Protein AF-A0A0P6R7D0-F1 (afdb_monomer)

Structure (mmCIF, N/CA/C/O backbone):
data_AF-A0A0P6R7D0-F1
#
_entry.id   AF-A0A0P6R7D0-F1
#
loop_
_atom_site.group_PDB
_atom_site.id
_atom_site.type_symbol
_atom_site.label_atom_id
_atom_site.label_alt_id
_atom_site.label_comp_id
_atom_site.label_asym_id
_atom_site.label_entity_id
_atom_site.label_seq_id
_atom_site.pdbx_PDB_ins_code
_atom_site.Cartn_x
_atom_site.Cartn_y
_atom_site.Cartn_z
_atom_site.occupancy
_atom_site.B_iso_or_equiv
_atom_site.auth_seq_id
_atom_site.auth_comp_id
_atom_site.auth_asym_id
_atom_site.auth_atom_id
_atom_site.pdbx_PDB_model_num
ATOM 1 N N . MET A 1 1 ? -6.430 1.643 -16.308 1.00 42.16 1 MET A N 1
ATOM 2 C CA . MET A 1 1 ? -7.797 1.812 -15.748 1.00 42.16 1 MET A CA 1
ATOM 3 C C . MET A 1 1 ? -7.983 3.261 -15.314 1.00 42.16 1 MET A C 1
ATOM 5 O O . MET A 1 1 ? -7.083 3.799 -14.686 1.00 42.16 1 MET A O 1
ATOM 9 N N . ASN A 1 2 ? -9.105 3.899 -15.662 1.00 42.16 2 ASN A N 1
ATOM 10 C CA . ASN A 1 2 ? -9.397 5.286 -15.284 1.00 42.16 2 ASN A CA 1
ATOM 11 C C . ASN A 1 2 ? -10.144 5.302 -13.936 1.00 42.16 2 ASN A C 1
ATOM 13 O O . ASN A 1 2 ? -11.353 5.074 -13.903 1.00 42.16 2 ASN A O 1
ATOM 17 N N . TRP A 1 3 ? -9.433 5.497 -12.822 1.00 54.56 3 TRP A N 1
ATOM 18 C CA . TRP A 1 3 ? -10.071 5.649 -11.510 1.00 54.56 3 TRP A CA 1
ATOM 19 C C . TRP A 1 3 ? -10.678 7.048 -11.400 1.00 54.56 3 TRP A C 1
ATOM 21 O O . TRP A 1 3 ? -9.960 8.046 -11.408 1.00 54.56 3 TRP A O 1
ATOM 31 N N . LYS A 1 4 ? -12.004 7.136 -11.247 1.00 47.00 4 LYS A N 1
ATOM 32 C CA . LYS A 1 4 ? -12.656 8.380 -10.818 1.00 47.00 4 LYS A CA 1
ATOM 33 C C . LYS A 1 4 ? -12.329 8.611 -9.341 1.00 47.00 4 LYS A C 1
ATOM 35 O O . LYS A 1 4 ? -13.047 8.152 -8.458 1.00 47.00 4 LYS A O 1
ATOM 40 N N . VAL A 1 5 ? -11.217 9.293 -9.077 1.00 56.12 5 VAL A N 1
ATOM 41 C CA . VAL A 1 5 ? -10.827 9.731 -7.733 1.00 56.12 5 VAL A CA 1
ATOM 42 C C . VAL A 1 5 ? -11.755 10.870 -7.321 1.00 56.12 5 VAL A C 1
ATOM 44 O O . VAL A 1 5 ? -11.631 11.992 -7.800 1.00 56.12 5 VAL A O 1
ATOM 47 N N . GLN A 1 6 ? -12.719 10.575 -6.455 1.00 54.69 6 GLN A N 1
ATOM 48 C CA . GLN A 1 6 ? -13.597 11.573 -5.850 1.00 54.69 6 GLN A CA 1
ATOM 49 C C . GLN A 1 6 ? -13.521 11.416 -4.334 1.00 54.6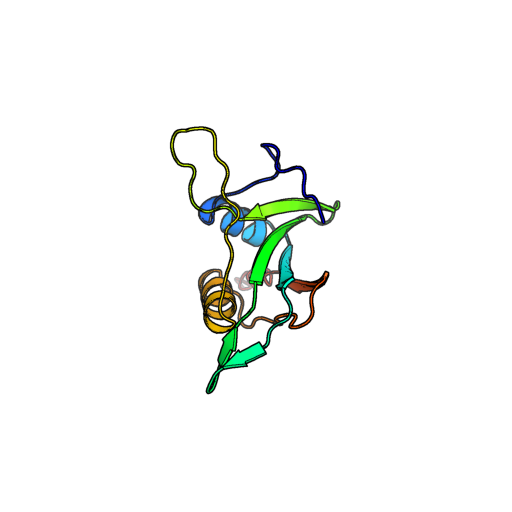9 6 GLN A C 1
ATOM 51 O O . GLN A 1 6 ? -13.602 10.298 -3.824 1.00 54.69 6 GLN A O 1
ATOM 56 N N . ALA A 1 7 ? -13.360 12.515 -3.593 1.00 53.56 7 ALA A N 1
ATOM 57 C CA . ALA A 1 7 ? -13.673 12.495 -2.165 1.00 53.56 7 ALA A CA 1
ATOM 58 C C . ALA A 1 7 ? -15.151 12.070 -2.037 1.00 53.56 7 ALA A C 1
ATOM 60 O O . ALA A 1 7 ? -15.981 12.668 -2.724 1.00 53.56 7 ALA A O 1
ATOM 61 N N . PRO A 1 8 ? -15.491 11.016 -1.263 1.00 65.88 8 PRO A N 1
ATOM 62 C CA . PRO A 1 8 ? -14.809 10.511 -0.062 1.00 65.88 8 PRO A CA 1
ATOM 63 C C . PRO A 1 8 ? -14.022 9.183 -0.216 1.00 65.88 8 PRO A C 1
ATOM 65 O O . PRO A 1 8 ? -13.799 8.482 0.774 1.00 65.88 8 PRO A O 1
ATOM 68 N N . ASN A 1 9 ? -13.599 8.789 -1.420 1.00 82.44 9 ASN A N 1
ATOM 69 C CA . ASN A 1 9 ? -12.965 7.480 -1.678 1.00 82.44 9 ASN A CA 1
ATOM 70 C C . ASN A 1 9 ? -11.432 7.487 -1.554 1.00 82.44 9 ASN A C 1
ATOM 72 O O . ASN A 1 9 ? -10.754 6.624 -2.109 1.00 82.44 9 ASN A O 1
ATOM 76 N N . VAL A 1 10 ? -10.876 8.451 -0.818 1.00 88.56 10 VAL A N 1
ATOM 77 C CA . VAL A 1 10 ? -9.436 8.561 -0.558 1.00 88.56 10 VAL A CA 1
ATOM 78 C C . VAL A 1 10 ? -9.144 8.787 0.916 1.00 88.56 10 VAL A C 1
ATOM 80 O O . VAL A 1 10 ? -9.933 9.419 1.619 1.00 88.56 10 VAL A O 1
ATOM 83 N N . VAL A 1 11 ? -8.000 8.288 1.378 1.00 92.00 11 VAL A N 1
ATOM 84 C CA . VAL A 1 11 ? -7.566 8.347 2.777 1.00 92.00 11 VAL A CA 1
ATOM 85 C C . VAL A 1 11 ? -6.079 8.666 2.892 1.00 92.00 11 VAL A C 1
ATOM 87 O O . VAL A 1 11 ? -5.264 8.250 2.071 1.00 92.00 11 VAL A O 1
ATOM 90 N N . THR A 1 12 ? -5.720 9.415 3.934 1.00 92.06 12 THR A N 1
ATOM 91 C CA . THR A 1 12 ? -4.323 9.582 4.356 1.00 92.06 12 THR A CA 1
ATOM 92 C C . THR A 1 12 ? -3.800 8.285 4.973 1.00 92.06 12 THR A C 1
ATOM 94 O O . THR A 1 12 ? -4.579 7.393 5.297 1.00 92.06 12 THR A O 1
ATOM 97 N N . GLU A 1 13 ? -2.489 8.188 5.199 1.00 93.31 13 GLU A N 1
ATOM 98 C CA . GLU A 1 13 ? -1.902 7.032 5.892 1.00 93.31 13 GLU A CA 1
ATOM 99 C C . GLU A 1 13 ? -2.495 6.813 7.291 1.00 93.31 13 GLU A C 1
ATOM 101 O O . GLU A 1 13 ? -2.803 5.678 7.640 1.00 93.31 13 GLU A O 1
ATOM 106 N N . ALA A 1 14 ? -2.715 7.884 8.063 1.00 92.44 14 ALA A N 1
ATOM 107 C CA . ALA A 1 14 ? -3.317 7.780 9.392 1.00 92.44 14 ALA A CA 1
ATOM 108 C C . ALA A 1 14 ? -4.703 7.122 9.325 1.00 92.44 14 ALA A C 1
ATOM 110 O O . ALA A 1 14 ? -4.942 6.114 9.983 1.00 92.44 14 ALA A O 1
ATOM 111 N N . ARG A 1 15 ? -5.580 7.611 8.436 1.00 93.38 15 ARG A N 1
ATOM 112 C CA . ARG A 1 15 ? -6.916 7.026 8.279 1.00 93.38 15 ARG A CA 1
ATOM 113 C C . ARG A 1 15 ? -6.877 5.632 7.646 1.00 93.38 15 ARG A C 1
ATOM 115 O O . ARG A 1 15 ? -7.724 4.805 7.955 1.00 93.38 15 ARG A O 1
ATOM 122 N N . PHE A 1 16 ? -5.917 5.357 6.764 1.00 95.50 16 PHE A N 1
ATOM 123 C CA . PHE A 1 16 ? -5.712 4.020 6.204 1.00 95.50 16 PHE 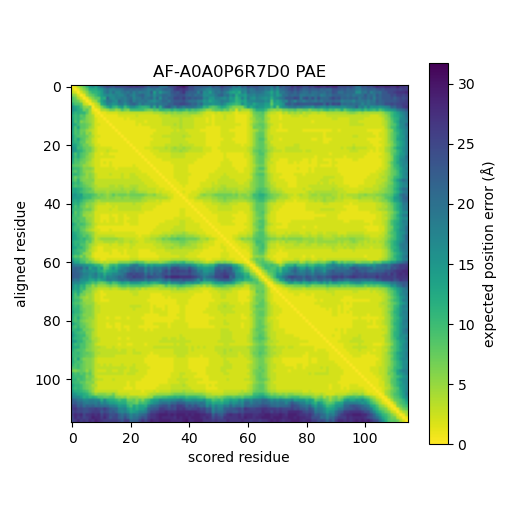A CA 1
ATOM 124 C C . PHE A 1 16 ? -5.395 3.004 7.305 1.00 95.50 16 PHE A C 1
ATOM 126 O O . PHE A 1 16 ? -5.991 1.933 7.324 1.00 95.50 16 PHE A O 1
ATOM 133 N N . ARG A 1 17 ? -4.495 3.355 8.232 1.00 95.44 17 ARG A N 1
ATOM 134 C CA . ARG A 1 17 ? -4.149 2.514 9.381 1.00 95.44 17 ARG A CA 1
ATOM 135 C C . ARG A 1 17 ? -5.367 2.237 10.259 1.00 95.44 17 ARG A C 1
ATOM 137 O O . ARG A 1 17 ? -5.646 1.074 10.5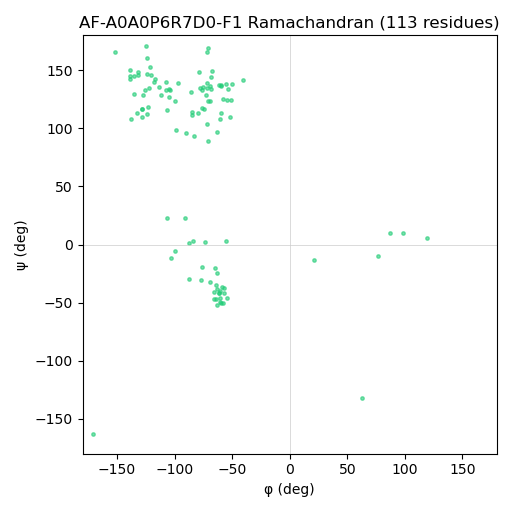07 1.00 95.44 17 ARG A O 1
ATOM 144 N N . GLU A 1 18 ? -6.111 3.278 10.636 1.00 95.00 18 GLU A N 1
ATOM 145 C CA . GLU A 1 18 ? -7.340 3.132 11.432 1.00 95.00 18 GLU A CA 1
ATOM 146 C C . GLU A 1 18 ? -8.331 2.162 10.771 1.00 95.00 18 GLU A C 1
ATOM 148 O O . GLU A 1 18 ? -8.838 1.260 11.421 1.00 95.00 18 GLU A O 1
ATOM 153 N N . LEU A 1 19 ? -8.566 2.287 9.458 1.00 95.25 19 LEU A N 1
ATOM 154 C CA . LEU A 1 19 ? -9.473 1.384 8.737 1.00 95.25 19 LEU A CA 1
ATOM 155 C C . LEU A 1 19 ? -9.003 -0.074 8.782 1.00 95.25 19 LEU A C 1
ATOM 157 O O . LEU A 1 19 ? -9.817 -0.980 8.947 1.00 95.25 19 LEU A O 1
ATOM 161 N N . VAL A 1 20 ? -7.703 -0.310 8.611 1.00 96.25 20 VAL A N 1
ATOM 162 C CA . VAL A 1 20 ? -7.124 -1.659 8.670 1.00 96.25 20 VAL A CA 1
ATOM 163 C C . VAL A 1 20 ? -7.243 -2.248 10.079 1.00 96.25 20 VAL A C 1
ATOM 165 O O . VAL A 1 20 ? -7.583 -3.421 10.219 1.00 96.25 20 VAL A O 1
ATOM 168 N N . GLU A 1 21 ? -7.014 -1.442 11.115 1.00 94.50 21 GLU A N 1
ATOM 169 C CA . GLU A 1 21 ? -7.216 -1.827 12.519 1.00 94.50 21 GLU A CA 1
ATOM 170 C C . GLU A 1 21 ? -8.696 -2.117 12.828 1.00 94.50 21 GLU A C 1
ATOM 172 O O . GLU A 1 21 ? -8.997 -3.070 13.547 1.00 94.50 21 GLU A O 1
ATOM 177 N N . ASP A 1 22 ? -9.616 -1.379 12.199 1.00 94.06 22 ASP A N 1
ATOM 178 C CA . ASP A 1 22 ? -11.069 -1.596 12.249 1.00 94.06 22 ASP A CA 1
ATOM 179 C C . ASP A 1 22 ? -11.531 -2.823 11.426 1.00 94.06 22 ASP A C 1
ATOM 181 O O . ASP A 1 22 ? -12.726 -3.118 11.348 1.00 94.06 22 ASP A O 1
ATOM 185 N N . GLY A 1 23 ? -10.603 -3.560 10.806 1.00 94.00 23 GLY A N 1
ATOM 186 C CA . GLY A 1 23 ? -10.876 -4.819 10.113 1.00 94.00 23 GLY A CA 1
ATOM 187 C C . GLY A 1 23 ? -11.039 -4.713 8.596 1.00 94.00 23 GLY A C 1
ATOM 188 O O . GLY A 1 23 ? -11.418 -5.703 7.966 1.00 94.00 23 GLY A O 1
ATOM 189 N N . TYR A 1 24 ? -10.733 -3.565 7.985 1.00 96.75 24 TYR A N 1
ATOM 190 C CA . TYR A 1 24 ? -10.628 -3.473 6.527 1.00 96.75 24 TYR A CA 1
ATOM 191 C C . TYR A 1 24 ? -9.417 -4.273 6.039 1.00 96.75 24 TYR A C 1
ATOM 193 O O . TYR A 1 24 ? -8.381 -4.367 6.698 1.00 96.75 24 TYR A O 1
ATOM 201 N N . ASN A 1 25 ? -9.519 -4.802 4.826 1.00 97.25 25 ASN A N 1
ATOM 202 C CA . ASN A 1 25 ? -8.389 -5.406 4.142 1.00 97.25 25 ASN A CA 1
ATOM 203 C C . ASN A 1 25 ? -7.492 -4.311 3.552 1.00 97.25 25 ASN A C 1
ATOM 205 O O . ASN A 1 25 ? -7.982 -3.394 2.892 1.00 97.25 25 ASN A O 1
ATOM 209 N N . ALA A 1 26 ? -6.180 -4.427 3.730 1.00 97.81 26 ALA A N 1
ATOM 210 C CA . ALA A 1 26 ? -5.204 -3.664 2.966 1.00 97.81 26 ALA A CA 1
ATOM 211 C C . ALA A 1 26 ? -4.933 -4.402 1.651 1.00 97.81 26 ALA A C 1
ATOM 213 O O . ALA A 1 26 ? -4.391 -5.503 1.657 1.00 97.81 26 ALA A O 1
ATOM 214 N N . GLU A 1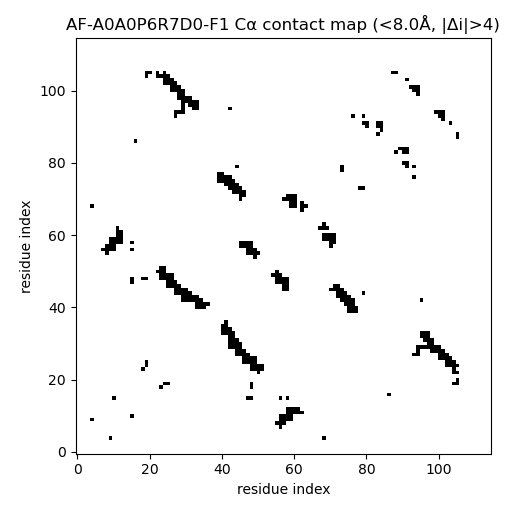 27 ? -5.309 -3.812 0.521 1.00 98.06 27 GLU A N 1
ATOM 215 C CA . GLU A 1 27 ? -5.051 -4.387 -0.797 1.00 98.06 27 GLU A CA 1
ATOM 216 C C . GLU A 1 27 ? -3.901 -3.661 -1.498 1.00 98.06 27 GLU A C 1
ATOM 218 O O . GLU A 1 27 ? -3.872 -2.426 -1.561 1.00 98.06 27 GLU A O 1
ATOM 223 N N . ILE A 1 28 ? -2.980 -4.446 -2.055 1.00 98.38 28 ILE A N 1
ATOM 224 C CA . ILE A 1 28 ? -1.876 -3.990 -2.899 1.00 98.38 28 ILE A CA 1
ATOM 225 C C . ILE A 1 28 ? -2.265 -4.217 -4.353 1.00 98.38 28 ILE A C 1
ATOM 227 O O . ILE A 1 28 ? -2.521 -5.356 -4.737 1.00 98.38 28 ILE A O 1
ATOM 231 N N . LEU A 1 29 ? -2.253 -3.166 -5.173 1.00 98.19 29 LEU A N 1
ATOM 232 C CA . LEU A 1 29 ? -2.467 -3.262 -6.618 1.00 98.19 29 LEU A CA 1
ATOM 233 C C . LEU A 1 29 ? -1.178 -2.919 -7.362 1.00 98.19 29 LEU A C 1
ATOM 235 O O . LEU A 1 29 ? -0.611 -1.846 -7.155 1.00 98.19 29 LEU A O 1
ATOM 239 N N . CYS A 1 30 ? -0.757 -3.791 -8.276 1.00 98.44 30 CYS A N 1
ATOM 240 C CA . CYS A 1 30 ? 0.320 -3.503 -9.217 1.00 98.44 30 CYS A CA 1
ATOM 241 C C . CYS A 1 30 ? -0.247 -2.771 -10.446 1.00 98.44 30 CYS A C 1
ATOM 243 O O . CYS A 1 30 ? -1.014 -3.340 -11.222 1.00 98.44 30 CYS A O 1
ATOM 245 N N . GLN A 1 31 ? 0.096 -1.494 -10.608 1.00 97.88 31 GLN A N 1
ATOM 246 C CA . GLN A 1 31 ? -0.300 -0.680 -11.762 1.00 97.88 31 GLN A CA 1
ATOM 247 C C . GLN A 1 31 ? 0.662 -0.795 -12.939 1.00 97.88 31 GLN A C 1
ATOM 249 O O . GLN A 1 31 ? 0.232 -0.658 -14.074 1.00 97.88 31 GLN A O 1
ATOM 254 N N . GLU A 1 32 ? 1.940 -1.051 -12.676 1.00 98.25 32 GLU A N 1
ATOM 255 C CA . GLU A 1 32 ? 2.938 -1.301 -13.713 1.00 98.25 32 GLU A CA 1
ATOM 256 C C . GLU A 1 32 ? 3.783 -2.496 -13.290 1.00 98.25 32 GLU A C 1
ATOM 258 O O . GLU A 1 32 ? 4.295 -2.524 -12.162 1.00 98.25 32 GLU A O 1
ATOM 263 N N . SER A 1 33 ? 3.921 -3.465 -14.202 1.00 98.38 33 SER A N 1
ATOM 264 C CA . SER A 1 33 ? 4.625 -4.723 -13.946 1.00 98.38 33 SER A CA 1
ATOM 265 C C . SER A 1 33 ? 6.036 -4.479 -13.417 1.00 98.38 33 SER A C 1
ATOM 267 O O . SER A 1 33 ? 6.805 -3.670 -13.944 1.00 98.38 33 SER A O 1
ATOM 269 N N . ALA A 1 34 ? 6.381 -5.213 -12.367 1.00 98.12 34 ALA A N 1
ATOM 270 C CA . ALA A 1 34 ? 7.659 -5.085 -11.711 1.00 98.12 34 ALA A CA 1
ATOM 271 C C . ALA A 1 34 ? 8.787 -5.651 -12.580 1.00 98.12 34 ALA A C 1
ATOM 273 O O . ALA A 1 34 ? 8.676 -6.727 -13.165 1.00 98.12 34 ALA A O 1
ATOM 274 N N . HIS A 1 35 ? 9.919 -4.960 -12.602 1.00 98.19 35 HIS A N 1
ATOM 275 C CA . HIS A 1 35 ? 11.144 -5.400 -13.250 1.00 98.19 35 HIS A CA 1
ATOM 276 C C . HIS A 1 35 ? 12.297 -5.408 -12.248 1.00 98.19 35 HIS A C 1
ATOM 278 O O . HIS A 1 35 ? 12.379 -4.589 -11.327 1.00 98.19 35 HIS A O 1
ATOM 284 N N . LYS A 1 36 ? 13.213 -6.360 -12.426 1.00 97.56 36 LYS A N 1
ATOM 285 C CA . LYS A 1 36 ? 14.390 -6.487 -11.572 1.00 97.56 36 LYS A CA 1
ATOM 286 C C . LYS A 1 36 ? 15.421 -5.417 -11.932 1.00 97.56 36 LYS A C 1
ATOM 288 O O . LYS A 1 36 ? 15.771 -5.252 -13.098 1.00 97.56 36 LYS A O 1
ATOM 293 N N . LYS A 1 37 ? 15.964 -4.737 -10.922 1.00 96.75 37 LYS A N 1
ATOM 294 C CA . LYS A 1 37 ? 17.096 -3.811 -11.048 1.00 96.75 37 LYS A CA 1
ATOM 295 C C . LYS A 1 37 ? 18.047 -4.026 -9.873 1.00 96.75 37 LYS A C 1
ATOM 297 O O . LYS A 1 37 ? 17.740 -3.690 -8.728 1.00 96.75 37 LYS A O 1
ATOM 302 N N . GLY A 1 38 ? 19.206 -4.619 -10.163 1.00 95.12 38 GLY A N 1
ATOM 303 C CA . GLY A 1 38 ? 20.139 -5.084 -9.136 1.00 95.12 38 GLY A CA 1
ATOM 304 C C . GLY A 1 38 ? 19.507 -6.182 -8.261 1.00 95.12 38 GLY A C 1
ATOM 305 O O . GLY A 1 38 ? 18.919 -7.120 -8.810 1.00 95.12 38 GLY A O 1
ATOM 306 N N . PRO A 1 39 ? 19.598 -6.091 -6.920 1.00 94.62 39 PRO A N 1
ATOM 307 C CA . PRO A 1 39 ? 18.998 -7.069 -6.012 1.00 94.62 39 PRO A CA 1
ATOM 308 C C . PRO A 1 39 ? 17.512 -6.804 -5.702 1.00 94.62 39 PRO A C 1
ATOM 310 O O . PRO A 1 39 ? 16.938 -7.523 -4.892 1.00 94.62 39 PRO A O 1
ATOM 313 N N . SER A 1 40 ? 16.885 -5.781 -6.299 1.00 96.00 40 SER A N 1
ATOM 314 C CA . SER A 1 40 ? 15.520 -5.351 -5.960 1.00 96.00 40 SER A CA 1
ATOM 315 C C . SER A 1 40 ? 14.589 -5.319 -7.177 1.00 96.00 40 SER A C 1
ATOM 317 O O . SER A 1 40 ? 15.032 -5.455 -8.320 1.00 96.00 40 SER A O 1
ATOM 319 N N . TYR A 1 41 ? 13.294 -5.129 -6.918 1.00 98.12 41 TYR A N 1
ATOM 320 C CA . TYR A 1 41 ? 12.244 -4.967 -7.922 1.00 98.12 41 TYR A CA 1
ATOM 321 C C . TYR A 1 41 ? 11.663 -3.555 -7.880 1.00 98.12 41 TYR A C 1
ATOM 323 O O . TYR A 1 41 ? 11.367 -3.012 -6.811 1.00 98.12 41 TYR A O 1
ATOM 331 N N . TYR A 1 42 ? 11.483 -2.990 -9.068 1.00 98.50 42 TYR A N 1
ATOM 332 C CA . TYR A 1 42 ? 10.891 -1.681 -9.306 1.00 98.50 42 TYR A CA 1
ATOM 333 C C . TYR A 1 42 ? 9.627 -1.867 -10.125 1.00 98.50 42 TYR A C 1
ATOM 335 O O . TYR A 1 42 ? 9.603 -2.676 -11.042 1.00 98.50 42 TYR A O 1
ATOM 343 N 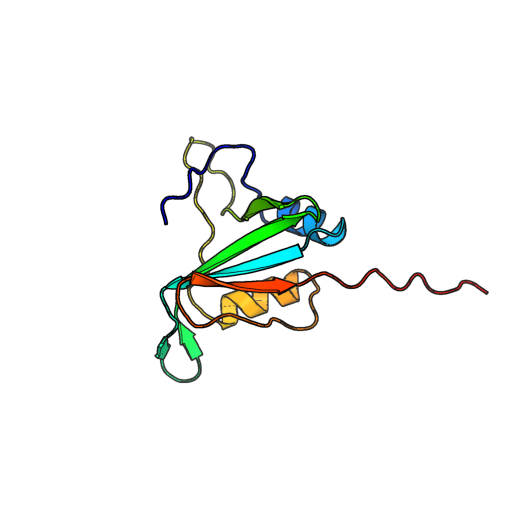N . GLY A 1 43 ? 8.593 -1.116 -9.802 1.00 98.06 43 GLY A N 1
ATOM 344 C CA . GLY A 1 43 ? 7.281 -1.194 -10.431 1.00 98.06 43 GLY A CA 1
ATOM 345 C C . GLY A 1 43 ? 6.449 -0.023 -9.945 1.00 98.06 43 GLY A C 1
ATOM 346 O O . GLY A 1 43 ? 6.997 0.935 -9.393 1.00 98.06 43 GLY A O 1
ATOM 347 N N . VAL A 1 44 ? 5.136 -0.098 -10.113 1.00 98.38 44 VAL A N 1
ATOM 348 C CA . VAL A 1 44 ? 4.230 0.894 -9.531 1.00 98.38 44 VAL A CA 1
ATOM 349 C C . VAL A 1 44 ? 3.152 0.172 -8.762 1.00 98.38 44 VAL A C 1
ATOM 351 O O . VAL A 1 44 ? 2.363 -0.568 -9.342 1.00 98.38 44 VAL A O 1
ATOM 354 N N . TRP A 1 45 ? 3.123 0.399 -7.454 1.00 98.69 45 TRP A N 1
ATOM 355 C CA . TRP A 1 45 ? 2.084 -0.121 -6.581 1.00 98.69 45 TRP A CA 1
ATOM 356 C C . TRP A 1 45 ? 1.302 1.010 -5.947 1.00 98.69 45 TRP A C 1
ATOM 358 O O . TRP A 1 45 ? 1.871 2.028 -5.548 1.00 98.69 45 TRP A O 1
ATOM 368 N N . ILE A 1 46 ? 0.003 0.795 -5.808 1.00 97.75 46 ILE A N 1
ATOM 369 C CA . ILE A 1 46 ? -0.882 1.644 -5.018 1.00 97.75 46 ILE A CA 1
ATOM 370 C C . ILE A 1 46 ? -1.592 0.786 -3.976 1.00 97.75 46 ILE A C 1
ATOM 372 O O . ILE A 1 46 ? -1.674 -0.435 -4.122 1.00 97.75 46 ILE A O 1
ATOM 376 N N . MET A 1 47 ? -2.117 1.437 -2.940 1.00 97.19 47 MET A N 1
ATOM 377 C CA . MET A 1 47 ? -2.802 0.763 -1.838 1.00 97.19 47 MET A CA 1
ATOM 378 C C . MET A 1 47 ? -4.238 1.247 -1.707 1.00 97.19 47 MET A C 1
ATOM 380 O O . MET A 1 47 ? -4.520 2.435 -1.894 1.00 97.19 47 MET A O 1
ATOM 384 N N . ARG A 1 48 ? -5.134 0.342 -1.314 1.00 96.38 48 ARG A N 1
ATOM 385 C CA . ARG A 1 48 ? -6.504 0.680 -0.915 1.00 96.38 48 ARG A CA 1
ATOM 386 C C . ARG A 1 48 ? -6.937 -0.119 0.306 1.00 96.38 48 ARG A C 1
ATOM 388 O O . ARG A 1 48 ? -6.583 -1.285 0.434 1.00 96.38 48 ARG A O 1
ATOM 395 N N . ALA A 1 49 ? -7.686 0.524 1.193 1.00 97.06 49 ALA A N 1
ATOM 396 C CA . ALA A 1 49 ? -8.413 -0.163 2.251 1.00 97.06 49 ALA A CA 1
ATOM 397 C C . ALA A 1 49 ? -9.767 -0.607 1.684 1.00 97.06 49 ALA A C 1
ATOM 399 O O . ALA A 1 49 ? -10.444 0.199 1.040 1.00 97.06 49 ALA A O 1
ATOM 400 N N . VAL A 1 50 ? -10.137 -1.869 1.895 1.00 96.75 50 VAL A N 1
ATOM 401 C CA . VAL A 1 50 ? -11.360 -2.483 1.359 1.00 96.75 50 VAL A CA 1
ATOM 402 C C . VAL A 1 50 ? -12.139 -3.141 2.493 1.00 96.75 50 VAL A C 1
ATOM 404 O O . VAL A 1 50 ? -11.644 -4.078 3.123 1.00 96.75 50 VAL A O 1
ATOM 407 N N . SER A 1 51 ? -13.343 -2.651 2.772 1.00 94.81 51 SER A N 1
ATOM 408 C CA . SER A 1 51 ? -14.253 -3.277 3.739 1.00 94.81 51 SER A CA 1
ATOM 409 C C . SER A 1 51 ? -14.840 -4.579 3.203 1.00 94.81 51 SER A C 1
ATOM 411 O O . SER A 1 51 ? -14.819 -4.850 2.003 1.00 94.81 51 SER A O 1
ATOM 413 N N . ASP A 1 52 ? -15.430 -5.366 4.101 1.00 91.81 52 ASP A N 1
ATOM 414 C CA . ASP A 1 52 ? -16.086 -6.631 3.756 1.00 91.81 52 ASP A CA 1
ATOM 415 C C . ASP A 1 52 ? -17.332 -6.439 2.851 1.00 91.81 52 ASP A C 1
ATOM 417 O O . ASP A 1 52 ? -17.720 -7.364 2.143 1.00 91.81 52 ASP A O 1
ATOM 421 N N . ASP A 1 53 ? -17.926 -5.236 2.808 1.00 91.75 53 ASP A N 1
ATOM 422 C CA . ASP A 1 53 ? -19.007 -4.859 1.875 1.00 91.75 53 ASP A CA 1
ATOM 423 C C . ASP A 1 53 ? -18.499 -4.314 0.520 1.00 91.75 53 ASP A C 1
ATOM 425 O O . ASP A 1 53 ? -19.295 -3.954 -0.349 1.00 91.75 53 ASP A O 1
ATOM 429 N N . GLY A 1 54 ? -17.177 -4.269 0.321 1.00 89.75 54 GLY A N 1
ATOM 430 C CA . GLY A 1 54 ? -16.539 -3.854 -0.927 1.00 89.75 54 GLY A CA 1
ATOM 431 C C . GLY A 1 54 ? -16.295 -2.349 -1.072 1.00 89.75 54 GLY A C 1
ATOM 432 O O . GLY A 1 54 ? -15.920 -1.908 -2.160 1.00 89.75 54 GLY A O 1
ATOM 433 N N . MET A 1 55 ? -16.473 -1.538 -0.022 1.00 91.62 55 MET A N 1
ATOM 434 C CA . MET A 1 55 ? -16.119 -0.116 -0.082 1.00 91.62 55 MET A CA 1
ATOM 435 C C . MET A 1 55 ? -14.602 0.076 -0.143 1.00 91.62 55 MET A C 1
ATOM 437 O O . MET A 1 55 ? -13.862 -0.329 0.752 1.00 91.62 55 MET A O 1
ATOM 441 N N . GLU A 1 56 ? -14.141 0.777 -1.178 1.00 93.56 56 GLU A N 1
ATOM 442 C CA . GLU A 1 56 ? -12.719 1.006 -1.426 1.00 93.56 56 GLU A CA 1
ATOM 443 C C . GLU A 1 56 ? -12.296 2.437 -1.073 1.00 93.56 56 GLU A C 1
ATOM 445 O O . GLU A 1 56 ? -12.935 3.421 -1.466 1.00 93.56 56 GLU A O 1
ATOM 450 N N . LYS A 1 57 ? -11.173 2.565 -0.361 1.00 94.00 57 LYS A N 1
ATOM 451 C CA . LYS A 1 57 ? -10.564 3.848 0.005 1.00 94.00 57 LYS A CA 1
ATOM 452 C C . LYS A 1 57 ? -9.091 3.869 -0.395 1.00 94.00 57 LYS A C 1
ATOM 454 O O . LYS A 1 57 ? -8.271 3.168 0.194 1.00 94.00 57 LYS A O 1
ATOM 459 N N . LEU A 1 58 ? -8.752 4.671 -1.402 1.00 94.88 58 LEU A N 1
ATOM 460 C CA . LEU A 1 58 ? -7.400 4.766 -1.962 1.00 94.88 58 LEU A CA 1
ATOM 461 C C . LEU A 1 58 ? -6.456 5.559 -1.054 1.00 94.88 58 LEU A C 1
ATOM 463 O O . LEU A 1 58 ? -6.796 6.647 -0.588 1.00 94.88 58 LEU A O 1
ATOM 467 N N . LEU A 1 59 ? -5.244 5.045 -0.861 1.00 95.38 59 LEU A N 1
ATOM 468 C CA . LEU A 1 59 ? -4.196 5.741 -0.125 1.00 95.38 59 LEU A CA 1
ATOM 469 C C . LEU A 1 59 ? -3.642 6.914 -0.943 1.00 95.38 59 LEU A C 1
ATOM 471 O O . LEU A 1 59 ? -3.205 6.756 -2.086 1.00 95.38 59 LEU A O 1
ATOM 475 N N . VAL A 1 60 ? -3.600 8.091 -0.328 1.00 92.19 60 VAL A N 1
ATOM 476 C CA . VAL A 1 60 ? -3.057 9.314 -0.929 1.00 92.19 60 VAL A CA 1
ATOM 477 C C . VAL A 1 60 ? -1.907 9.870 -0.098 1.00 92.19 60 VAL A C 1
ATOM 479 O O . VAL A 1 60 ? -1.832 9.669 1.117 1.00 92.19 60 VAL A O 1
ATOM 482 N N . THR A 1 61 ? -0.992 10.590 -0.745 1.00 83.81 61 THR A N 1
ATOM 483 C CA . THR A 1 61 ? -0.070 11.470 -0.015 1.00 83.81 61 THR A CA 1
ATOM 484 C C . THR A 1 61 ? -0.883 12.625 0.572 1.00 83.81 61 THR A C 1
ATOM 486 O O . THR A 1 61 ? -1.861 13.036 -0.050 1.00 83.81 61 THR A O 1
ATOM 489 N N . ALA A 1 62 ? -0.534 13.102 1.773 1.00 67.44 62 ALA A N 1
ATOM 490 C CA . ALA A 1 62 ? -1.303 14.101 2.524 1.00 67.44 62 ALA A CA 1
ATOM 491 C C . ALA A 1 62 ? -1.880 15.225 1.639 1.00 67.44 62 ALA A C 1
ATOM 493 O O . ALA A 1 62 ? -1.227 15.681 0.699 1.00 67.44 62 ALA A O 1
ATOM 494 N N . ARG A 1 63 ? -3.107 15.673 1.947 1.00 56.06 63 ARG A N 1
ATOM 495 C CA . ARG A 1 63 ? -3.769 16.756 1.206 1.00 56.06 63 ARG A CA 1
ATOM 496 C C . ARG A 1 63 ? -2.913 18.023 1.283 1.00 56.06 63 ARG A C 1
ATOM 498 O O . ARG A 1 63 ? -2.783 18.612 2.351 1.00 56.06 63 ARG A O 1
ATOM 505 N N . ASN A 1 64 ? -2.369 18.450 0.147 1.00 47.56 64 ASN A N 1
ATOM 506 C CA . ASN A 1 64 ? -2.050 19.855 -0.071 1.00 47.56 64 ASN A CA 1
ATOM 507 C C . ASN A 1 64 ? -3.380 20.628 0.052 1.00 47.56 64 ASN A C 1
ATOM 509 O O . ASN A 1 64 ? -4.413 20.171 -0.430 1.00 47.56 64 ASN A O 1
ATOM 513 N N . THR A 1 65 ? -3.364 21.774 0.725 1.00 50.03 65 THR A N 1
ATOM 514 C CA . THR A 1 65 ? -4.478 22.721 0.927 1.00 50.03 65 THR A CA 1
ATOM 515 C C . THR A 1 65 ? -5.153 23.241 -0.354 1.00 50.03 65 THR A C 1
ATOM 517 O O . THR A 1 65 ? -6.078 24.042 -0.280 1.00 50.03 65 THR A O 1
ATOM 520 N N . THR A 1 66 ? -4.738 22.768 -1.523 1.00 48.00 66 THR A N 1
ATOM 521 C CA . THR A 1 66 ? -5.264 23.096 -2.845 1.00 48.00 66 THR A CA 1
ATOM 522 C C . THR A 1 66 ? -5.675 21.774 -3.483 1.00 48.00 66 THR A C 1
ATOM 524 O O . THR A 1 66 ? -4.798 20.946 -3.674 1.00 48.00 66 THR A O 1
ATOM 527 N N . SER A 1 67 ? -6.985 21.571 -3.683 1.00 58.19 67 SER A N 1
ATOM 528 C CA . SER A 1 67 ? -7.754 20.669 -4.587 1.00 58.19 67 SER A CA 1
ATOM 529 C C . SER A 1 67 ? -7.181 19.382 -5.231 1.00 58.19 67 SER A C 1
ATOM 531 O O . SER A 1 67 ? -7.972 18.575 -5.719 1.00 58.19 67 SER A O 1
ATOM 533 N N . ASP A 1 68 ? -5.879 19.134 -5.234 1.00 66.19 68 ASP A N 1
ATOM 534 C CA . ASP A 1 68 ? -5.213 18.086 -5.992 1.00 66.19 68 ASP A CA 1
ATOM 535 C C . ASP A 1 68 ? -4.938 16.882 -5.090 1.00 66.19 68 ASP A C 1
ATOM 537 O O . ASP A 1 68 ? -3.984 16.816 -4.309 1.00 66.19 68 ASP A O 1
ATOM 541 N N . ILE A 1 69 ? -5.825 15.898 -5.187 1.00 76.75 69 ILE A N 1
ATOM 542 C CA . ILE A 1 69 ? -5.657 14.605 -4.536 1.00 76.75 69 ILE A CA 1
ATOM 543 C C . ILE A 1 69 ? -4.605 13.803 -5.313 1.00 76.75 69 ILE A C 1
ATOM 545 O O . ILE A 1 69 ? -4.834 13.428 -6.462 1.00 76.75 69 ILE A O 1
ATOM 549 N N . LYS A 1 70 ? -3.471 13.487 -4.676 1.00 85.56 70 LYS A N 1
ATOM 550 C CA . LYS A 1 70 ? -2.408 12.666 -5.276 1.00 85.56 70 LYS A CA 1
ATOM 551 C C . LYS A 1 70 ? -2.368 11.266 -4.665 1.00 85.56 70 LYS A C 1
ATOM 553 O O . LYS A 1 70 ? -2.070 11.111 -3.480 1.00 85.56 70 LYS A O 1
ATOM 558 N N . ILE A 1 71 ? -2.637 10.247 -5.484 1.00 90.94 71 ILE A N 1
ATOM 559 C CA . ILE A 1 71 ? -2.499 8.836 -5.092 1.00 90.94 71 ILE A CA 1
ATOM 560 C C . ILE A 1 71 ? -1.050 8.566 -4.683 1.00 90.94 71 ILE A C 1
ATOM 562 O O . ILE A 1 71 ? -0.106 9.027 -5.330 1.00 90.94 71 ILE A O 1
ATOM 566 N N . ARG A 1 72 ? -0.875 7.833 -3.582 1.00 94.56 72 ARG A N 1
ATOM 567 C CA . ARG A 1 72 ? 0.450 7.416 -3.143 1.00 94.56 72 ARG A CA 1
ATOM 568 C C . ARG A 1 72 ? 0.893 6.207 -3.950 1.00 94.56 72 ARG A C 1
ATOM 570 O O . ARG A 1 72 ? 0.354 5.115 -3.795 1.00 94.56 72 ARG A O 1
ATOM 577 N N . GLU A 1 73 ? 1.923 6.417 -4.753 1.00 96.62 73 GLU A N 1
ATOM 578 C CA . GLU A 1 73 ? 2.608 5.358 -5.481 1.00 96.62 73 GLU A CA 1
ATOM 579 C C . GLU A 1 73 ? 3.854 4.901 -4.723 1.00 96.62 73 GLU A C 1
ATOM 581 O O . GLU A 1 73 ? 4.638 5.710 -4.220 1.00 96.62 73 GLU A O 1
ATOM 586 N N . PHE A 1 74 ? 4.070 3.593 -4.700 1.00 98.06 74 PHE A N 1
ATOM 587 C CA . PHE A 1 74 ? 5.307 2.967 -4.256 1.00 98.06 74 PHE A CA 1
ATOM 588 C C . PHE A 1 74 ? 6.058 2.494 -5.496 1.00 98.06 74 PHE A C 1
ATOM 590 O O . PHE A 1 74 ? 5.487 1.800 -6.333 1.00 98.06 74 PHE A O 1
ATOM 597 N N . LYS A 1 75 ? 7.328 2.893 -5.634 1.00 97.94 75 LYS A N 1
ATOM 598 C CA . LYS A 1 75 ? 8.146 2.585 -6.823 1.00 97.94 75 LYS A CA 1
ATOM 599 C C . LYS A 1 75 ? 9.110 1.413 -6.638 1.00 97.94 75 LYS A C 1
ATOM 601 O O . LYS A 1 75 ? 9.780 0.999 -7.580 1.00 97.94 75 LYS A O 1
ATOM 606 N N . THR A 1 76 ? 9.196 0.879 -5.423 1.00 98.00 76 THR A N 1
ATOM 607 C CA . THR A 1 76 ? 10.079 -0.237 -5.074 1.00 98.00 76 THR A CA 1
ATOM 608 C C . THR A 1 76 ? 9.334 -1.251 -4.220 1.00 98.00 76 THR A C 1
ATOM 610 O O . THR A 1 76 ? 8.529 -0.875 -3.363 1.00 98.00 76 THR A O 1
ATOM 613 N N . ILE A 1 77 ? 9.658 -2.533 -4.403 1.00 97.88 77 ILE A N 1
ATOM 614 C CA . ILE A 1 77 ? 9.119 -3.610 -3.562 1.00 97.88 77 ILE A CA 1
ATOM 615 C C . ILE A 1 77 ? 9.467 -3.387 -2.085 1.00 97.88 77 ILE A C 1
ATOM 617 O O . ILE A 1 77 ? 8.639 -3.599 -1.207 1.00 97.88 77 ILE A O 1
ATOM 621 N N . THR A 1 78 ? 10.663 -2.862 -1.803 1.00 97.75 78 THR A N 1
ATOM 622 C CA . THR A 1 78 ? 11.084 -2.505 -0.444 1.00 97.75 78 THR A CA 1
ATOM 623 C C . THR A 1 78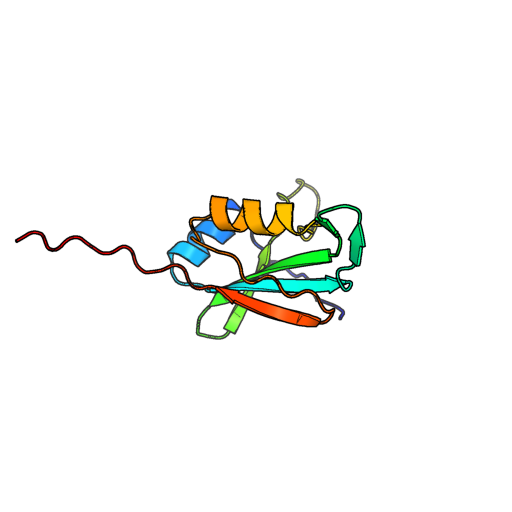 ? 10.177 -1.437 0.160 1.00 97.75 78 THR A C 1
ATOM 625 O O . THR A 1 78 ? 9.784 -1.573 1.309 1.00 97.75 78 THR A O 1
ATOM 628 N N . GLY A 1 79 ? 9.786 -0.411 -0.606 1.00 97.88 79 GLY A N 1
ATOM 629 C CA . GLY A 1 79 ? 8.866 0.622 -0.127 1.00 97.88 79 GLY A CA 1
ATOM 630 C C . GLY A 1 79 ? 7.485 0.068 0.229 1.00 97.88 79 GLY A C 1
ATOM 631 O O . GLY A 1 79 ? 6.907 0.483 1.231 1.00 97.88 79 GLY A O 1
ATOM 632 N N . VAL A 1 80 ? 6.988 -0.897 -0.552 1.00 98.12 80 VAL A N 1
ATOM 633 C CA . VAL A 1 80 ? 5.741 -1.620 -0.257 1.00 98.12 80 VAL A CA 1
ATOM 634 C C . VAL A 1 80 ? 5.863 -2.415 1.043 1.00 98.12 80 VAL A C 1
ATOM 636 O O . VAL A 1 80 ? 5.046 -2.247 1.947 1.00 98.12 80 VAL A O 1
ATOM 639 N N . VAL A 1 81 ? 6.908 -3.239 1.162 1.00 97.88 81 VAL A N 1
ATOM 640 C CA . VAL A 1 81 ? 7.138 -4.077 2.347 1.00 97.88 81 VAL A CA 1
ATOM 641 C C . VAL A 1 81 ? 7.308 -3.210 3.595 1.00 97.88 81 VAL A C 1
ATOM 643 O O . VAL A 1 81 ? 6.607 -3.424 4.578 1.00 97.88 81 VAL A O 1
ATOM 646 N N . SER A 1 82 ? 8.165 -2.185 3.558 1.00 97.81 82 SER A N 1
ATOM 647 C CA . SER A 1 82 ? 8.384 -1.282 4.695 1.00 97.81 82 SER A CA 1
ATOM 648 C C . SER A 1 82 ? 7.098 -0.600 5.163 1.00 97.81 82 SER A C 1
ATOM 650 O O . SER A 1 82 ? 6.902 -0.444 6.365 1.00 97.81 82 SER A O 1
ATOM 652 N N . PHE A 1 83 ? 6.208 -0.227 4.239 1.00 96.94 83 PHE A N 1
ATOM 653 C CA . PHE A 1 83 ? 4.912 0.351 4.586 1.00 96.94 83 PHE A CA 1
ATOM 654 C C . PHE A 1 83 ? 4.010 -0.650 5.321 1.00 96.94 83 PHE A C 1
ATOM 656 O O . PHE A 1 83 ? 3.460 -0.318 6.367 1.00 96.94 83 PHE A O 1
ATOM 663 N N . PHE A 1 84 ? 3.906 -1.886 4.823 1.00 96.00 84 PHE A N 1
ATOM 664 C CA . PHE A 1 84 ? 3.093 -2.939 5.445 1.00 96.00 84 PHE A CA 1
ATOM 665 C C . PHE A 1 84 ? 3.598 -3.327 6.834 1.00 96.00 84 PHE A C 1
ATOM 667 O O . PHE A 1 84 ? 2.815 -3.370 7.785 1.00 96.00 84 PHE A O 1
ATOM 674 N N . ILE A 1 85 ? 4.909 -3.534 6.976 1.00 95.94 85 ILE A N 1
ATOM 675 C CA . ILE A 1 85 ? 5.515 -3.806 8.285 1.00 95.94 85 ILE A CA 1
ATOM 676 C C . ILE A 1 85 ? 5.280 -2.623 9.235 1.00 95.94 85 ILE A C 1
ATOM 678 O O . ILE A 1 85 ? 4.930 -2.827 10.393 1.00 95.94 85 ILE A O 1
ATOM 682 N N . GLY A 1 86 ? 5.382 -1.382 8.743 1.00 94.94 86 GLY A N 1
ATOM 683 C CA . GLY A 1 86 ? 5.083 -0.180 9.525 1.00 94.94 86 GLY A CA 1
ATOM 684 C C . GLY A 1 86 ? 3.626 -0.078 9.993 1.00 94.94 86 GLY A C 1
ATOM 685 O O . GLY A 1 86 ? 3.358 0.581 11.000 1.00 94.94 86 GLY A O 1
ATOM 686 N N . ILE A 1 87 ? 2.677 -0.720 9.304 1.00 94.12 87 ILE A N 1
ATOM 687 C CA . ILE A 1 87 ? 1.278 -0.827 9.751 1.00 94.12 87 ILE A CA 1
ATOM 688 C C . ILE A 1 87 ? 1.116 -1.880 10.854 1.00 94.12 87 ILE A C 1
ATOM 690 O O . ILE A 1 87 ? 0.287 -1.700 11.738 1.00 94.12 87 ILE A O 1
ATOM 694 N N . GLY A 1 88 ? 1.942 -2.926 10.846 1.00 94.19 88 GLY A N 1
ATOM 695 C CA . GLY A 1 88 ? 1.872 -4.041 11.795 1.00 94.19 88 GLY A CA 1
ATOM 696 C C . GLY A 1 88 ? 1.624 -5.397 11.136 1.00 94.19 88 GLY A C 1
ATOM 697 O O . GLY A 1 88 ? 1.455 -6.393 11.836 1.00 94.19 88 GLY A O 1
ATOM 698 N N . PHE A 1 89 ? 1.617 -5.471 9.800 1.00 95.50 89 PHE A N 1
ATOM 699 C CA . PHE A 1 89 ? 1.560 -6.757 9.110 1.00 95.50 89 PHE A CA 1
ATOM 700 C C . PHE A 1 89 ? 2.876 -7.528 9.310 1.00 95.50 89 PHE A C 1
ATOM 702 O O . PHE A 1 89 ? 3.946 -6.941 9.159 1.00 95.50 89 PHE A O 1
ATOM 709 N N . PRO A 1 90 ? 2.837 -8.842 9.595 1.00 94.44 90 PRO A N 1
ATOM 710 C CA . PRO A 1 90 ? 4.050 -9.648 9.766 1.00 94.44 90 PRO A CA 1
ATOM 711 C C . PRO A 1 90 ? 4.738 -9.995 8.436 1.00 94.44 90 PRO A C 1
ATOM 713 O O . PRO A 1 90 ? 5.911 -10.358 8.416 1.00 94.44 90 PRO A O 1
ATOM 716 N N . HIS A 1 91 ? 4.014 -9.903 7.320 1.00 94.75 91 HIS A N 1
ATOM 717 C CA . HIS A 1 91 ? 4.519 -10.146 5.974 1.00 94.75 91 HIS A CA 1
ATOM 718 C C . HIS A 1 91 ? 3.724 -9.332 4.950 1.00 94.75 91 HIS A C 1
ATOM 720 O O . HIS A 1 91 ? 2.628 -8.846 5.227 1.00 94.75 91 HIS A O 1
ATOM 726 N N . ALA A 1 92 ? 4.259 -9.237 3.736 1.00 95.75 92 ALA A N 1
ATOM 727 C CA . ALA A 1 92 ? 3.551 -8.693 2.588 1.00 95.75 92 ALA A CA 1
ATOM 728 C C . ALA A 1 92 ? 3.727 -9.633 1.390 1.00 95.75 92 ALA A C 1
ATOM 730 O O . ALA A 1 92 ? 4.833 -9.784 0.878 1.00 95.75 92 ALA A O 1
ATOM 731 N N . ASP A 1 93 ? 2.639 -10.265 0.950 1.00 97.25 93 ASP A N 1
ATOM 732 C CA . ASP A 1 93 ? 2.523 -10.778 -0.418 1.00 97.25 93 ASP A CA 1
ATOM 733 C C . ASP A 1 93 ? 2.373 -9.596 -1.392 1.00 97.25 93 ASP A C 1
ATOM 735 O O . ASP A 1 93 ? 1.508 -8.754 -1.170 1.00 97.25 93 ASP A O 1
ATOM 739 N N . VAL A 1 94 ? 3.242 -9.464 -2.400 1.00 98.25 94 VAL A N 1
ATOM 740 C CA . VAL A 1 94 ? 3.286 -8.293 -3.298 1.00 98.25 94 VAL A CA 1
ATOM 741 C C . VAL A 1 94 ? 3.121 -8.748 -4.752 1.00 98.25 94 VAL A C 1
ATOM 743 O O . VAL A 1 94 ? 3.990 -9.461 -5.261 1.00 98.25 94 VAL A O 1
ATOM 746 N N . PRO A 1 95 ? 2.069 -8.308 -5.469 1.00 98.31 95 PRO A N 1
ATOM 747 C CA . PRO A 1 95 ? 1.832 -8.710 -6.848 1.00 98.31 95 PRO A CA 1
ATOM 748 C C . PRO A 1 95 ? 2.860 -8.051 -7.767 1.00 98.31 95 PRO A C 1
ATOM 750 O O . PRO A 1 95 ? 3.114 -6.853 -7.661 1.00 98.31 95 PRO A O 1
ATOM 753 N N . LEU A 1 96 ? 3.440 -8.813 -8.694 1.00 98.31 96 LEU A N 1
ATOM 754 C CA . LEU A 1 96 ? 4.495 -8.315 -9.589 1.00 98.31 96 LEU A CA 1
ATOM 755 C C . LEU A 1 96 ? 4.013 -8.009 -11.011 1.00 98.31 96 LEU A C 1
ATOM 757 O O . LEU A 1 96 ? 4.751 -7.395 -11.774 1.00 98.31 96 LEU A O 1
ATOM 761 N N . PHE A 1 97 ? 2.804 -8.425 -11.377 1.00 98.44 97 PHE A N 1
ATOM 762 C CA . PHE A 1 97 ? 2.260 -8.238 -12.720 1.00 98.44 97 PHE A CA 1
ATOM 763 C C . PHE A 1 97 ? 1.172 -7.172 -12.718 1.00 98.44 97 PHE A C 1
ATOM 765 O O . PHE A 1 97 ? 0.330 -7.140 -11.822 1.00 98.44 97 PHE A O 1
ATOM 772 N N . GLU A 1 98 ? 1.161 -6.326 -13.744 1.00 98.44 98 GLU A N 1
ATOM 773 C CA . GLU A 1 98 ? 0.144 -5.291 -13.922 1.00 98.44 98 GLU A CA 1
ATOM 774 C C . GLU A 1 98 ? -1.279 -5.866 -13.802 1.00 98.44 98 GLU A C 1
ATOM 776 O O . GLU A 1 98 ? -1.588 -6.970 -14.260 1.00 98.44 98 GLU A O 1
ATOM 781 N N . GLY A 1 99 ? -2.146 -5.125 -13.112 1.00 97.62 99 GLY A N 1
ATOM 782 C CA . GLY A 1 99 ? -3.536 -5.494 -12.855 1.00 97.62 99 GLY A CA 1
ATOM 783 C C . GLY A 1 99 ? -3.732 -6.558 -11.769 1.00 97.62 99 GLY A C 1
ATOM 784 O O . GLY A 1 99 ? -4.870 -6.772 -11.342 1.00 97.62 99 GLY A O 1
ATOM 785 N N . HIS A 1 100 ? -2.662 -7.203 -11.291 1.00 98.31 100 HIS A N 1
ATOM 786 C CA . HIS A 1 100 ? -2.750 -8.160 -10.191 1.00 98.31 100 HIS A CA 1
ATOM 787 C C . HIS A 1 100 ? -2.846 -7.444 -8.850 1.00 98.31 100 HIS A C 1
ATOM 789 O O . HIS A 1 100 ? -2.285 -6.361 -8.647 1.00 98.31 100 HIS A O 1
ATOM 795 N N . ARG A 1 101 ? -3.553 -8.094 -7.926 1.00 97.94 101 ARG A N 1
ATOM 796 C CA . ARG A 1 101 ? -3.788 -7.589 -6.581 1.00 97.94 101 ARG A CA 1
ATOM 797 C C . ARG A 1 101 ? -3.673 -8.694 -5.541 1.00 97.94 101 ARG A C 1
ATOM 799 O O . ARG A 1 101 ? -3.992 -9.844 -5.832 1.00 97.94 101 ARG A O 1
ATOM 806 N N . THR A 1 102 ? -3.268 -8.322 -4.338 1.00 98.25 102 THR A N 1
ATOM 807 C CA . THR A 1 102 ? -3.210 -9.193 -3.154 1.00 98.25 102 THR A CA 1
ATOM 808 C C . THR A 1 102 ? -3.868 -8.471 -1.989 1.00 98.25 102 THR A C 1
ATOM 810 O O . THR A 1 102 ? -3.752 -7.248 -1.894 1.00 98.25 102 THR A O 1
ATOM 813 N N . SER A 1 103 ? -4.536 -9.208 -1.106 1.00 97.25 103 SER A N 1
ATOM 814 C CA . SER A 1 103 ? -5.305 -8.648 0.007 1.00 97.25 103 SER A CA 1
ATOM 815 C C . SER A 1 103 ? -4.796 -9.184 1.340 1.00 97.25 103 SER A C 1
ATOM 817 O O . SER A 1 103 ? -4.568 -10.387 1.476 1.00 97.25 103 SER A O 1
ATOM 819 N N . HIS A 1 104 ? -4.630 -8.298 2.321 1.00 97.00 104 HIS A N 1
ATOM 820 C CA . HIS A 1 104 ? -4.084 -8.625 3.633 1.00 97.00 10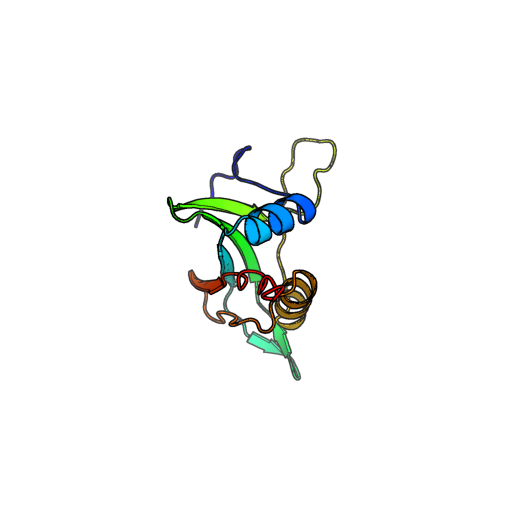4 HIS A CA 1
ATOM 821 C C . HIS A 1 104 ? -5.032 -8.119 4.709 1.00 97.00 104 HIS A C 1
ATOM 823 O O . HIS A 1 104 ? -5.396 -6.942 4.729 1.00 97.00 104 HIS A O 1
ATOM 829 N N . LYS A 1 105 ? -5.393 -8.998 5.640 1.00 95.31 105 LYS A N 1
ATOM 830 C CA . LYS A 1 105 ? -6.194 -8.649 6.814 1.00 95.31 105 LYS A CA 1
ATOM 831 C C . LYS A 1 105 ? -5.296 -8.676 8.040 1.00 95.31 105 LYS A C 1
ATOM 833 O O . LYS A 1 105 ? -4.503 -9.606 8.201 1.00 95.31 105 LYS A O 1
ATOM 838 N N . LEU A 1 106 ? -5.371 -7.639 8.869 1.00 91.38 106 LEU A N 1
ATOM 839 C CA . LEU A 1 106 ? -4.627 -7.630 10.121 1.00 91.38 106 LEU A CA 1
ATOM 840 C C . LEU A 1 106 ? -5.239 -8.697 11.037 1.00 91.38 106 LEU A C 1
ATOM 842 O O . LEU A 1 106 ? -6.463 -8.806 11.138 1.00 91.38 106 LEU A O 1
ATOM 846 N N . ALA A 1 107 ? -4.401 -9.519 11.667 1.00 82.88 107 ALA A N 1
ATOM 847 C CA . ALA A 1 107 ? -4.895 -10.469 12.652 1.00 82.88 107 ALA A CA 1
ATOM 848 C C . ALA A 1 107 ? -5.549 -9.691 13.801 1.00 82.88 107 ALA A C 1
ATOM 850 O O . ALA A 1 107 ? -5.002 -8.684 14.256 1.00 82.88 107 ALA A O 1
ATOM 851 N N . ALA A 1 108 ? -6.707 -10.157 14.276 1.00 71.50 108 ALA A N 1
ATOM 852 C CA . ALA A 1 108 ? -7.308 -9.581 15.470 1.00 71.50 108 ALA A CA 1
ATOM 853 C C . ALA A 1 108 ? -6.284 -9.647 16.619 1.00 71.50 108 ALA A C 1
ATOM 855 O O . ALA A 1 108 ? -5.612 -10.678 16.760 1.00 71.50 108 ALA A O 1
ATOM 856 N N . PRO A 1 109 ? -6.150 -8.592 17.444 1.00 62.00 109 PRO A N 1
ATOM 857 C CA . PRO A 1 109 ? -5.321 -8.677 18.631 1.00 62.00 109 PRO A CA 1
ATOM 858 C C . P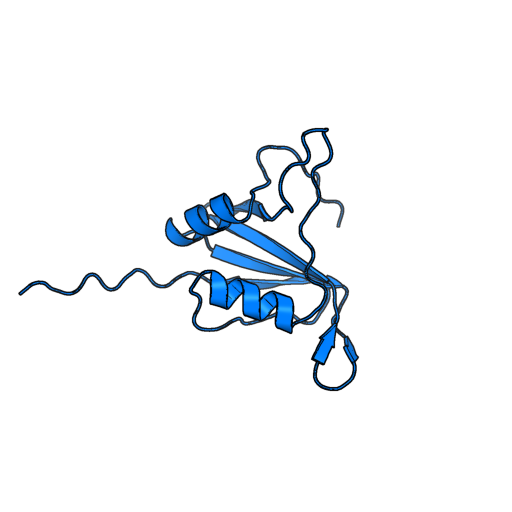RO A 1 109 ? -5.810 -9.869 19.447 1.00 62.00 109 PRO A C 1
ATOM 860 O O . PRO A 1 109 ? -6.996 -9.948 19.781 1.00 62.00 109 PRO A O 1
ATOM 863 N N . VAL A 1 110 ? -4.915 -10.809 19.752 1.00 55.44 110 VAL A N 1
ATOM 864 C CA . VAL A 1 110 ? -5.216 -11.865 20.716 1.00 55.44 110 VAL A CA 1
ATOM 865 C C . VAL A 1 110 ? -5.444 -11.147 22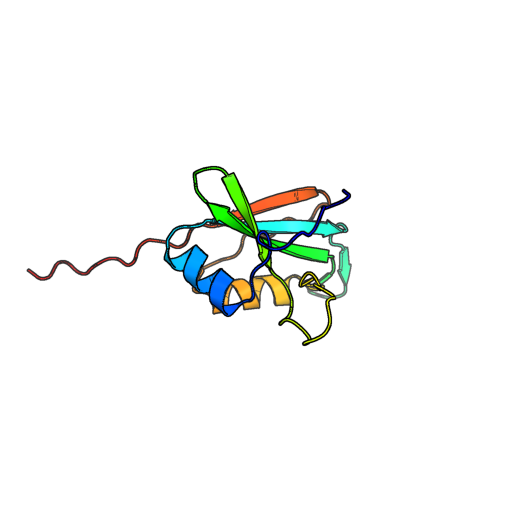.041 1.00 55.44 110 VAL A C 1
ATOM 867 O O . VAL A 1 110 ? -4.492 -10.757 22.713 1.00 55.44 110 VAL A O 1
ATOM 870 N N . LYS A 1 111 ? -6.707 -10.888 22.397 1.00 51.81 111 LYS A N 1
ATOM 871 C CA . LYS A 1 111 ? -7.051 -10.468 23.754 1.00 51.81 111 LYS A CA 1
ATOM 872 C C . LYS A 1 111 ? -6.603 -11.613 24.647 1.00 51.81 111 LYS A C 1
ATOM 874 O O . LYS A 1 111 ? -7.183 -12.693 24.582 1.00 51.81 111 LYS A O 1
ATOM 879 N N . GLY A 1 112 ? -5.526 -11.397 25.400 1.00 47.84 112 GLY A N 1
ATOM 880 C CA . GLY A 1 112 ? -5.067 -12.362 26.386 1.00 47.84 112 GLY A CA 1
ATOM 881 C C . GLY A 1 112 ? -6.244 -12.739 27.278 1.00 47.84 112 GLY A C 1
ATOM 882 O O . GLY A 1 112 ? -6.895 -11.850 27.832 1.00 47.84 112 GLY A O 1
ATOM 883 N N . SER A 1 113 ? -6.537 -14.040 27.354 1.00 48.25 113 SER A N 1
ATOM 884 C CA . SER A 1 113 ? -7.402 -14.595 28.394 1.00 48.25 113 SER A CA 1
ATOM 885 C C . SER A 1 113 ? -6.840 -14.105 29.718 1.00 48.25 113 SER A C 1
ATOM 887 O O . SER A 1 113 ? -5.708 -14.429 30.073 1.00 48.25 113 SER A O 1
ATOM 889 N N . SER A 1 114 ? -7.572 -13.210 30.368 1.00 48.34 114 SER A N 1
ATOM 890 C CA . SER A 1 114 ? -7.338 -12.914 31.771 1.00 48.34 114 SER A CA 1
ATOM 891 C C . SER A 1 114 ? -8.101 -14.004 32.509 1.00 48.34 114 SER A C 1
ATOM 893 O O . SER A 1 114 ? -9.320 -13.895 32.642 1.00 48.34 114 SER A O 1
ATOM 895 N N . ASP A 1 115 ? -7.401 -15.088 32.838 1.00 42.88 115 ASP A N 1
ATOM 896 C CA . ASP A 1 115 ? -7.866 -16.072 33.819 1.00 42.88 115 ASP A CA 1
ATOM 897 C C . ASP A 1 115 ? -7.806 -15.470 35.232 1.00 42.88 115 ASP A C 1
ATOM 899 O O . ASP A 1 115 ? -6.855 -14.695 35.509 1.00 42.88 115 ASP A O 1
#

Sequence (115 aa):
MNWKVQAPNVVTEARFRELVEDGYNAEILCQESAHKKGPSYYGVWIMRAVSDDGMEKLLVTARNTTSDIKIREFKTITGVVSFFIGIGFPHADVPLFEGHRTSHKLAAPVKGSSD

Mean predicted aligned error: 6.68 Å

Radius of gyration: 15.12 Å; Cα contacts (8 Å, |Δi|>4): 207; chains: 1; bounding box: 39×39×50 Å

Solvent-accessible surface area (backbone atoms only — not comparable to full-atom values): 6730 Å² total; per-residue (Å²): 135,89,78,85,87,46,90,86,39,57,30,39,64,71,56,46,48,51,42,30,74,76,66,15,26,45,31,43,36,13,74,36,52,48,44,79,58,87,98,45,42,36,37,33,33,39,43,31,37,30,40,96,89,65,55,61,30,36,36,26,50,72,79,55,100,58,96,62,85,44,73,38,73,31,57,33,54,64,56,49,42,55,51,40,46,73,73,66,40,96,70,71,83,76,50,52,44,52,80,33,65,36,76,44,68,64,77,75,80,80,75,72,83,82,124

Foldseek 3Di:
DDDPDDPPQADELVVLLVLLLVWWKKKKAFAFAWDDDPPWIFGKIWIWTADPVGRTHTYFHDDDPDDDTHGDIDGTPVSVFVSCVVSPHPGDDHDRHHGDMDIGHDPHPPPPPPD

Secondary structure (DSSP, 8-state):
------TTSEE-HHHHHHHHHTT-EEEEEEEEEEEEETTEEEEEEEEEEE-TT--EEEEBS---SSS---B--EEEHHHHHHHHHHHT-S------STT-EEEE-PPPP------

Nearest PDB structures (foldseek):
  2qdd-assembly1_B  TM=4.968E-01  e=9.776E-01  Roseovarius nubinhibens ISM
  7ypo-assembly1_A  TM=2.436E-01  e=3.042E+00  Helicoverpa armigera nucleopolyhedrovirus
  8otz-assembly1_I  TM=1.757E-01  e=1.399E+00  Bos taurus
  6ywy-assembly1_LL  TM=1.751E-01  e=3.042E+00  Neurospora crassa

pLDDT: mean 86.97, std 17.33, range [42.16, 98.69]